Protein AF-A0A0R3RDJ4-F1 (afdb_monomer_lite)

InterPro domains:
  IPR008139 Saposin B type domain [PS50015] (1-68)
  IPR011001 Saposin-like [SSF47862] (3-66)

Sequence (143 aa):
SIYEQNRTRDSLIDVAAFICQYFTRRESLICYSLAKQFREELLYVVEKLILQPDALCSMFLNDCSNSGMDTSIWNITLPPKWPDPKYPTYPAMRENNLRVLHITDLHLDPEYAPGSEANCSSELCCHAQSESNGNFCINSAAK

Structure (mmCIF, N/CA/C/O backbone):
data_AF-A0A0R3RDJ4-F1
#
_entry.id   AF-A0A0R3RDJ4-F1
#
loop_
_atom_site.group_PDB
_atom_site.id
_atom_site.type_symbol
_atom_site.label_atom_id
_atom_site.label_alt_id
_atom_site.label_comp_id
_atom_site.label_asym_id
_atom_site.label_entity_id
_atom_site.label_seq_id
_atom_site.pdbx_PDB_ins_code
_atom_site.Cartn_x
_atom_site.Cartn_y
_atom_site.Cartn_z
_atom_site.occupancy
_atom_site.B_iso_or_equiv
_atom_site.auth_seq_id
_atom_site.auth_comp_id
_atom_site.auth_asym_id
_atom_site.auth_atom_id
_atom_site.pdbx_PDB_model_num
ATOM 1 N N . SER A 1 1 ? 25.735 -5.057 11.552 1.00 50.41 1 SER A N 1
ATOM 2 C CA . SER A 1 1 ? 25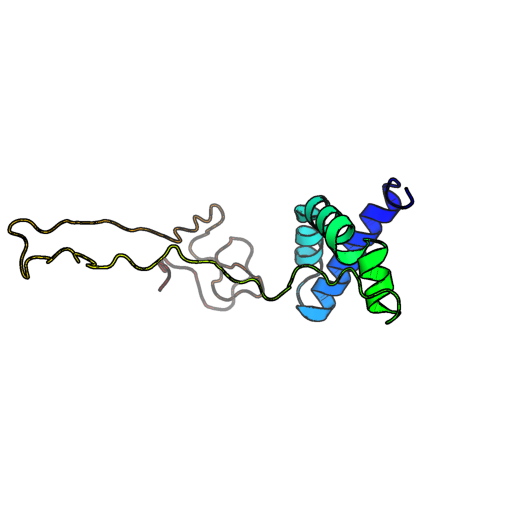.345 -3.831 10.810 1.00 50.41 1 SER A CA 1
ATOM 3 C C . SER A 1 1 ? 24.746 -2.808 11.779 1.00 50.41 1 SER A C 1
ATOM 5 O O . SER A 1 1 ? 24.157 -3.226 12.767 1.00 50.41 1 SER A O 1
ATOM 7 N N . ILE A 1 2 ? 24.866 -1.490 11.542 1.00 49.69 2 ILE A N 1
ATOM 8 C CA . ILE A 1 2 ? 24.333 -0.418 12.432 1.00 49.69 2 ILE A CA 1
ATOM 9 C C . ILE A 1 2 ? 22.794 -0.537 12.621 1.00 49.69 2 ILE A C 1
ATOM 11 O O . ILE A 1 2 ? 22.228 -0.039 13.592 1.00 49.69 2 ILE A O 1
ATOM 15 N N . TYR A 1 3 ? 22.128 -1.280 11.730 1.00 51.53 3 TYR A N 1
ATOM 16 C CA . TYR A 1 3 ? 20.676 -1.489 11.678 1.00 51.53 3 TYR A CA 1
ATOM 17 C C . TYR A 1 3 ? 20.172 -2.810 12.297 1.00 51.53 3 TYR A C 1
ATOM 19 O O . TYR A 1 3 ? 18.972 -3.084 12.274 1.00 51.53 3 TYR A O 1
ATOM 27 N N . GLU A 1 4 ? 21.056 -3.631 12.876 1.00 53.72 4 GLU A N 1
ATOM 28 C CA . GLU A 1 4 ? 20.661 -4.857 13.603 1.00 53.72 4 GLU A CA 1
ATOM 29 C C . GLU A 1 4 ? 20.219 -4.578 15.047 1.00 53.72 4 GLU A C 1
ATOM 31 O O . GLU A 1 4 ? 19.714 -5.462 15.735 1.00 53.72 4 GLU A O 1
ATOM 36 N N . GLN A 1 5 ? 20.384 -3.342 15.524 1.00 61.00 5 GLN A N 1
ATOM 37 C CA . GLN A 1 5 ? 19.928 -2.944 16.849 1.00 61.00 5 GLN A CA 1
ATOM 38 C C . GLN A 1 5 ? 18.459 -2.510 16.788 1.00 61.00 5 GLN A C 1
ATOM 40 O O . GLN A 1 5 ? 18.117 -1.551 16.095 1.00 61.00 5 GLN A O 1
ATOM 45 N N . ASN A 1 6 ? 17.596 -3.176 17.566 1.00 59.75 6 ASN A N 1
ATOM 46 C CA . ASN A 1 6 ? 16.155 -2.876 17.661 1.00 59.75 6 ASN A CA 1
ATOM 47 C C . ASN A 1 6 ? 15.861 -1.384 17.884 1.00 59.75 6 ASN A C 1
ATOM 49 O O . ASN A 1 6 ? 14.920 -0.844 17.312 1.00 59.75 6 ASN A O 1
ATOM 53 N N . ARG A 1 7 ? 16.727 -0.698 18.637 1.00 59.88 7 ARG A N 1
ATOM 54 C CA . ARG A 1 7 ? 16.586 0.723 18.967 1.00 59.88 7 ARG A CA 1
ATOM 55 C C . ARG A 1 7 ? 16.609 1.642 17.737 1.00 59.88 7 ARG A C 1
ATOM 57 O O . ARG A 1 7 ? 15.853 2.603 17.701 1.00 59.88 7 ARG A O 1
ATOM 64 N N . THR A 1 8 ? 17.423 1.337 16.722 1.00 66.56 8 THR A N 1
ATOM 65 C CA . THR A 1 8 ? 17.501 2.120 15.473 1.00 66.56 8 THR A CA 1
ATOM 66 C C . THR A 1 8 ? 16.266 1.898 14.595 1.00 66.56 8 THR A C 1
ATOM 68 O O . THR A 1 8 ? 15.798 2.822 13.936 1.00 66.56 8 THR A O 1
ATOM 71 N N . ARG A 1 9 ? 15.706 0.681 14.614 1.00 67.00 9 ARG A N 1
ATOM 72 C CA . ARG A 1 9 ? 14.495 0.321 13.859 1.00 67.00 9 ARG A CA 1
ATOM 73 C C . ARG A 1 9 ? 13.245 1.000 14.422 1.00 67.00 9 ARG A C 1
ATOM 75 O O . ARG A 1 9 ? 12.363 1.363 13.654 1.00 67.00 9 ARG A O 1
ATOM 82 N N . ASP A 1 10 ? 13.181 1.196 15.737 1.00 73.25 10 ASP A N 1
ATOM 83 C CA . ASP A 1 10 ? 12.057 1.881 16.390 1.00 73.25 10 ASP A CA 1
ATOM 84 C C . ASP A 1 10 ? 12.101 3.398 16.156 1.00 73.25 10 ASP A C 1
ATOM 86 O O . ASP A 1 10 ? 11.081 3.994 15.822 1.00 73.25 10 ASP A O 1
ATOM 90 N N . SER A 1 11 ? 13.288 4.016 16.189 1.00 76.81 11 SER A N 1
ATOM 91 C CA . SER A 1 11 ? 13.438 5.444 15.866 1.00 76.81 11 SER A CA 1
ATOM 92 C C . SER A 1 11 ? 13.040 5.793 14.427 1.00 76.81 11 SER A C 1
ATOM 94 O O . SER A 1 11 ? 12.618 6.916 14.162 1.00 76.81 11 SER A O 1
ATOM 96 N N . LEU A 1 12 ? 13.138 4.848 13.488 1.00 77.81 12 LEU A N 1
ATOM 97 C CA . LEU A 1 12 ? 12.695 5.059 12.107 1.00 77.81 12 LEU A CA 1
ATOM 98 C C . LEU A 1 12 ? 11.166 5.128 11.981 1.00 77.81 12 LEU A C 1
ATOM 100 O O . LEU A 1 12 ? 10.675 5.865 11.128 1.00 77.81 12 LEU A O 1
ATOM 104 N N . ILE A 1 13 ? 10.416 4.443 12.853 1.00 82.19 13 ILE A N 1
ATOM 105 C CA . ILE A 1 13 ? 8.950 4.567 12.927 1.00 82.19 13 ILE A CA 1
ATOM 106 C C . ILE A 1 13 ? 8.578 5.971 13.393 1.00 82.19 13 ILE A C 1
ATOM 108 O O . ILE A 1 13 ? 7.704 6.595 12.801 1.00 82.19 13 ILE A O 1
ATOM 112 N N . ASP A 1 14 ? 9.267 6.487 14.412 1.00 85.19 14 ASP A N 1
ATOM 113 C CA . ASP A 1 14 ? 9.005 7.827 14.942 1.00 85.19 14 ASP A CA 1
ATOM 114 C C . ASP A 1 14 ? 9.298 8.908 13.894 1.00 85.19 14 ASP A C 1
ATOM 116 O O . ASP A 1 14 ? 8.512 9.839 13.715 1.00 85.19 14 ASP A O 1
ATOM 120 N N . VAL A 1 15 ? 10.391 8.754 13.139 1.00 86.00 15 VAL A N 1
ATOM 121 C CA . VAL A 1 15 ? 10.721 9.640 12.013 1.00 86.00 15 VAL A CA 1
ATOM 122 C C . VAL A 1 15 ? 9.675 9.529 10.901 1.00 86.00 15 VAL A C 1
ATOM 124 O O . VAL A 1 15 ? 9.210 10.554 10.405 1.00 86.00 15 VAL A O 1
ATOM 127 N N . ALA A 1 16 ? 9.261 8.316 10.524 1.00 85.56 16 ALA A N 1
ATOM 128 C CA . ALA A 1 16 ? 8.229 8.111 9.509 1.00 85.56 16 ALA A CA 1
ATOM 129 C C . ALA A 1 16 ? 6.877 8.705 9.940 1.00 85.56 16 ALA A C 1
ATOM 131 O O . ALA A 1 16 ? 6.213 9.374 9.147 1.00 85.56 16 ALA A O 1
ATOM 132 N N . ALA A 1 17 ? 6.499 8.537 11.208 1.00 87.50 17 ALA A N 1
ATOM 133 C CA . ALA A 1 17 ? 5.295 9.121 11.781 1.00 87.50 17 ALA A CA 1
ATOM 134 C C . ALA A 1 17 ? 5.373 10.656 11.819 1.00 87.50 17 ALA A C 1
ATOM 136 O O . ALA A 1 17 ? 4.393 11.318 11.481 1.00 87.50 17 ALA A O 1
ATOM 137 N N . PHE A 1 18 ? 6.531 11.229 12.164 1.00 87.94 18 PHE A N 1
ATOM 138 C CA . PHE A 1 18 ? 6.762 12.675 12.128 1.00 87.94 18 PHE A CA 1
ATOM 139 C C . PHE A 1 18 ? 6.637 13.240 10.708 1.00 87.94 18 PHE A C 1
ATOM 141 O O . PHE A 1 18 ? 5.918 14.215 10.493 1.00 87.94 18 PHE A O 1
ATOM 148 N N . ILE A 1 19 ? 7.289 12.605 9.729 1.00 88.06 19 ILE A N 1
ATOM 149 C CA . ILE A 1 19 ? 7.193 12.974 8.310 1.00 88.06 19 ILE A CA 1
ATOM 150 C C . ILE A 1 19 ? 5.729 12.906 7.860 1.00 88.06 19 ILE A C 1
ATOM 152 O O . ILE A 1 19 ? 5.211 13.868 7.294 1.00 88.06 19 ILE A O 1
ATOM 156 N N . CYS A 1 20 ? 5.035 11.810 8.171 1.00 89.06 20 CYS A N 1
ATOM 157 C CA . CYS A 1 20 ? 3.618 11.645 7.864 1.00 89.06 20 CYS A CA 1
ATOM 158 C C . CYS A 1 20 ? 2.778 12.793 8.439 1.00 89.06 20 CYS A C 1
ATOM 160 O O . CYS A 1 20 ? 2.050 13.442 7.689 1.00 89.06 20 CYS A O 1
ATOM 162 N N . GLN A 1 21 ? 2.918 13.114 9.727 1.00 88.81 21 GLN A N 1
ATOM 163 C CA . GLN A 1 21 ? 2.168 14.204 10.362 1.00 88.81 21 GLN A CA 1
ATOM 164 C C . GLN A 1 21 ? 2.473 15.560 9.720 1.00 88.81 21 GLN A C 1
ATOM 166 O O . GLN A 1 21 ? 1.557 16.337 9.451 1.00 88.81 21 GLN A O 1
ATOM 171 N N . TYR A 1 22 ? 3.746 15.830 9.426 1.00 90.00 22 TYR A N 1
ATOM 172 C CA . TYR A 1 22 ? 4.176 17.091 8.831 1.00 90.00 22 TYR A CA 1
ATOM 173 C C . TYR A 1 22 ? 3.556 17.322 7.445 1.00 90.00 22 TYR A C 1
ATOM 175 O O . TYR A 1 22 ? 3.028 18.401 7.172 1.00 90.00 22 TYR A O 1
ATOM 183 N N . PHE A 1 23 ? 3.585 16.308 6.576 1.00 88.56 23 PHE A N 1
ATOM 184 C CA . PHE A 1 23 ? 3.104 16.444 5.200 1.00 88.56 23 PHE A CA 1
ATOM 185 C C . PHE A 1 23 ? 1.589 16.267 5.062 1.00 88.56 23 PHE A C 1
ATOM 187 O O . PHE A 1 23 ? 0.974 16.934 4.230 1.00 88.56 23 PHE A O 1
ATOM 194 N N . THR A 1 24 ? 0.973 15.403 5.871 1.00 83.94 24 THR A N 1
ATOM 195 C CA . THR A 1 24 ? -0.459 15.071 5.746 1.00 83.94 24 THR A CA 1
ATOM 196 C C . THR A 1 24 ? -1.358 15.875 6.685 1.00 83.94 24 THR A C 1
ATOM 198 O O . THR A 1 24 ? -2.565 15.929 6.457 1.00 83.94 24 THR A O 1
ATOM 201 N N . ARG A 1 25 ? -0.793 16.523 7.717 1.00 83.69 25 ARG A N 1
ATOM 202 C CA . ARG A 1 25 ? -1.530 17.223 8.788 1.00 83.69 25 ARG A CA 1
ATOM 203 C C . ARG A 1 25 ? -2.609 16.354 9.458 1.00 83.69 25 ARG A C 1
ATOM 205 O O . ARG A 1 25 ? -3.655 16.866 9.848 1.00 83.69 25 ARG A O 1
ATOM 212 N N . ARG A 1 26 ? -2.369 15.043 9.560 1.00 77.31 26 ARG A N 1
ATOM 213 C CA . ARG A 1 26 ? -3.272 14.064 10.189 1.00 77.31 26 ARG A CA 1
ATOM 214 C C . ARG A 1 26 ? -2.938 13.825 11.657 1.00 77.31 26 ARG A C 1
ATOM 216 O O . ARG A 1 26 ? -1.886 14.242 12.145 1.00 77.31 26 ARG A O 1
ATOM 223 N N . GLU A 1 27 ? -3.845 13.142 12.353 1.00 79.56 27 GLU A N 1
ATOM 224 C CA . GLU A 1 27 ? -3.643 12.768 13.749 1.00 79.56 27 GLU A CA 1
ATOM 225 C C . GLU A 1 27 ? -2.434 11.844 13.915 1.00 79.56 27 GLU A C 1
ATOM 227 O O . GLU A 1 27 ? -2.129 10.989 13.075 1.00 79.56 27 GLU A O 1
ATOM 232 N N . SER A 1 28 ? -1.754 11.994 15.050 1.00 75.38 28 SER A N 1
ATOM 233 C CA . SER A 1 28 ? -0.538 11.244 15.346 1.00 75.38 28 SER A CA 1
ATOM 234 C C . SER A 1 28 ? -0.770 9.735 15.414 1.00 75.38 28 SER A C 1
ATOM 236 O O . SER A 1 28 ? 0.112 8.971 15.018 1.00 75.38 28 SER A O 1
ATOM 238 N N . LEU A 1 29 ? -1.959 9.303 15.850 1.00 82.12 29 LEU A N 1
ATOM 239 C CA . LEU A 1 29 ? -2.312 7.891 15.987 1.00 82.12 29 LEU A CA 1
ATOM 240 C C . LEU A 1 29 ? -2.351 7.162 14.639 1.00 82.12 29 LEU A C 1
ATOM 242 O O . LEU A 1 29 ? -1.831 6.051 14.542 1.00 82.12 29 LEU A O 1
ATOM 246 N N . ILE A 1 30 ? -2.912 7.779 13.599 1.00 85.06 30 ILE A N 1
ATOM 247 C CA . ILE A 1 30 ? -3.005 7.188 12.255 1.00 85.06 30 ILE A CA 1
ATOM 248 C C . ILE A 1 30 ? -1.611 7.034 11.650 1.00 85.06 30 ILE A C 1
ATOM 250 O O . ILE A 1 30 ? -1.221 5.936 11.253 1.00 85.06 30 ILE A O 1
ATOM 254 N N . CYS A 1 31 ? -0.816 8.107 11.658 1.00 87.56 31 CYS A N 1
ATOM 255 C CA . CYS A 1 31 ? 0.550 8.078 11.139 1.00 87.56 31 CYS A CA 1
ATOM 256 C C . CYS A 1 31 ? 1.435 7.065 11.879 1.00 87.56 31 CYS A C 1
ATOM 258 O O . CYS A 1 31 ? 2.209 6.348 11.247 1.00 87.56 31 CYS A O 1
ATOM 260 N N . TYR A 1 32 ? 1.309 6.973 13.206 1.00 88.31 32 TYR A N 1
ATOM 261 C CA . TYR A 1 32 ? 2.043 5.985 13.995 1.00 88.31 32 TYR A CA 1
ATOM 262 C C . TYR A 1 32 ? 1.583 4.555 13.694 1.00 88.31 32 TYR A C 1
ATOM 264 O O . TYR A 1 32 ? 2.414 3.662 13.538 1.00 88.31 32 TYR A O 1
ATOM 272 N N . SER A 1 33 ? 0.272 4.333 13.567 1.00 87.69 33 SER A N 1
ATOM 273 C CA . SER A 1 33 ? -0.288 3.012 13.267 1.00 87.69 33 SER A CA 1
ATOM 274 C C . SER A 1 33 ? 0.156 2.518 11.893 1.00 87.69 33 SER A C 1
ATOM 276 O O . SER A 1 33 ? 0.607 1.382 11.781 1.00 87.69 33 SER A O 1
ATOM 278 N N . LEU A 1 34 ? 0.140 3.390 10.880 1.00 87.62 34 LEU A N 1
ATOM 279 C CA . L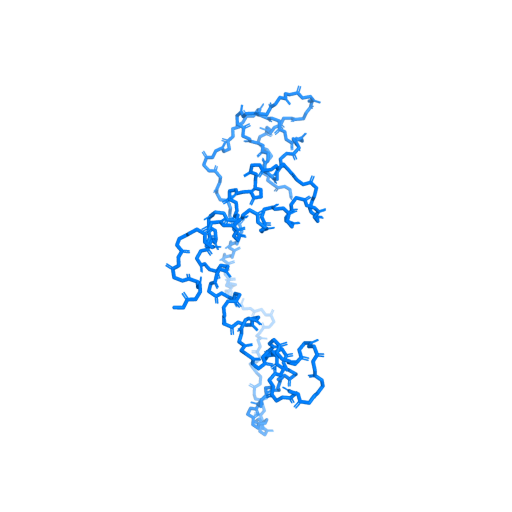EU A 1 34 ? 0.650 3.092 9.540 1.00 87.62 34 LEU A CA 1
ATOM 280 C C . LEU A 1 34 ? 2.153 2.797 9.554 1.00 87.62 34 LEU A C 1
ATOM 282 O O . LEU A 1 34 ? 2.582 1.763 9.043 1.00 87.62 34 LEU A O 1
ATOM 286 N N . ALA A 1 35 ? 2.956 3.667 10.173 1.00 87.44 35 ALA A N 1
ATOM 287 C CA . ALA A 1 35 ? 4.405 3.481 10.252 1.00 87.44 35 ALA A CA 1
ATOM 288 C C . ALA A 1 35 ? 4.781 2.191 10.999 1.00 87.44 35 ALA A C 1
ATOM 290 O O . ALA A 1 35 ? 5.740 1.515 10.633 1.00 87.44 35 ALA A O 1
ATOM 291 N N . LYS A 1 36 ? 4.009 1.823 12.028 1.00 89.06 36 LYS A N 1
ATOM 292 C CA . LYS A 1 36 ? 4.183 0.571 12.766 1.00 89.06 36 LYS A CA 1
ATOM 293 C C . LYS A 1 36 ? 3.751 -0.646 11.949 1.00 89.06 36 LYS A C 1
ATOM 295 O O . LYS A 1 36 ? 4.440 -1.661 11.989 1.00 89.06 36 LYS A O 1
ATOM 300 N N . GLN A 1 37 ? 2.631 -0.558 11.233 1.00 90.75 37 GLN A N 1
ATOM 301 C CA . GLN A 1 37 ? 2.092 -1.659 10.436 1.00 90.75 37 GLN A CA 1
ATOM 302 C C . GLN A 1 37 ? 3.008 -2.025 9.265 1.00 90.75 37 GLN A C 1
ATOM 304 O O . GLN A 1 37 ? 3.241 -3.206 9.044 1.00 90.75 37 GLN A O 1
ATOM 309 N N . PHE A 1 38 ? 3.558 -1.028 8.568 1.00 89.31 38 PHE A N 1
ATOM 310 C CA . PHE A 1 38 ? 4.446 -1.215 7.412 1.00 89.31 38 PHE A CA 1
ATOM 311 C C . PHE A 1 38 ? 5.935 -1.138 7.766 1.00 89.31 38 PHE A C 1
ATOM 313 O O . PHE A 1 38 ? 6.774 -0.861 6.907 1.00 89.31 38 PHE A O 1
ATOM 320 N N . ARG A 1 39 ? 6.280 -1.305 9.047 1.00 86.38 39 ARG A N 1
ATOM 321 C CA . ARG A 1 39 ? 7.642 -1.090 9.548 1.00 86.38 39 ARG A CA 1
ATOM 322 C C . ARG A 1 39 ? 8.665 -1.899 8.759 1.00 86.38 39 ARG A C 1
ATOM 324 O O . ARG A 1 39 ? 9.668 -1.345 8.323 1.00 86.38 39 ARG A O 1
ATOM 331 N N . GLU A 1 40 ? 8.447 -3.200 8.608 1.00 85.75 40 GLU A N 1
ATOM 332 C CA . GLU A 1 40 ? 9.456 -4.083 8.017 1.00 85.75 40 GLU A CA 1
ATOM 333 C C . GLU A 1 40 ? 9.629 -3.824 6.518 1.00 85.75 40 GLU A C 1
ATOM 335 O O . GLU A 1 40 ? 10.755 -3.805 6.023 1.00 85.75 40 GLU A O 1
ATOM 340 N N . GLU A 1 41 ? 8.540 -3.535 5.812 1.00 88.50 41 GLU A N 1
ATOM 341 C CA . GLU A 1 41 ? 8.539 -3.164 4.401 1.00 88.50 41 GLU A CA 1
ATOM 342 C C . GLU A 1 41 ? 9.249 -1.826 4.184 1.00 88.50 41 GLU A C 1
ATOM 344 O O . GLU A 1 41 ? 10.096 -1.710 3.297 1.00 88.50 41 GLU A O 1
ATOM 349 N N . LEU A 1 42 ? 8.958 -0.827 5.022 1.00 84.06 42 LEU A N 1
ATOM 350 C CA . LEU A 1 42 ? 9.601 0.482 4.958 1.00 84.06 42 LEU A CA 1
ATOM 351 C C . LEU A 1 42 ? 11.106 0.364 5.211 1.00 84.06 42 LEU A C 1
ATOM 353 O O . LEU A 1 42 ? 11.901 0.914 4.450 1.00 84.06 42 LEU A O 1
ATOM 357 N N . LEU A 1 43 ? 11.507 -0.393 6.235 1.00 83.75 43 LEU A N 1
ATOM 358 C CA . LEU A 1 43 ? 12.918 -0.647 6.525 1.00 83.75 43 LEU A CA 1
ATOM 359 C C . LEU A 1 43 ? 13.611 -1.359 5.363 1.00 83.75 43 LEU A C 1
ATOM 361 O O . LEU A 1 43 ? 14.705 -0.957 4.968 1.00 83.75 43 LEU A O 1
ATOM 365 N N . TYR A 1 44 ? 12.966 -2.375 4.791 1.00 86.38 44 TYR A N 1
ATOM 366 C CA . TYR A 1 44 ? 13.503 -3.117 3.658 1.00 86.38 44 TYR A CA 1
ATOM 367 C C . TYR A 1 44 ? 13.721 -2.216 2.436 1.00 86.38 44 TYR A C 1
ATOM 369 O O . TYR A 1 44 ? 14.808 -2.201 1.862 1.00 86.38 44 TYR A O 1
ATOM 377 N N . VAL A 1 45 ? 12.715 -1.427 2.053 1.00 86.12 45 VAL A N 1
ATOM 378 C CA . VAL A 1 45 ? 12.794 -0.538 0.885 1.00 86.12 45 VAL A CA 1
ATOM 379 C C . VAL A 1 45 ? 13.855 0.543 1.087 1.00 86.12 45 VAL A C 1
ATOM 381 O O . VAL A 1 45 ? 14.664 0.783 0.191 1.00 86.12 45 VAL A O 1
ATOM 384 N N . VAL A 1 46 ? 13.906 1.162 2.270 1.00 82.69 46 VAL A N 1
ATOM 385 C CA . VAL A 1 46 ? 14.918 2.177 2.594 1.00 82.69 46 VAL A CA 1
ATOM 386 C C . VAL A 1 46 ? 16.326 1.579 2.530 1.00 82.69 46 VAL A C 1
ATOM 388 O O . VAL A 1 46 ? 17.216 2.183 1.931 1.00 82.69 46 VAL A O 1
ATOM 391 N N . GLU A 1 47 ? 16.532 0.375 3.070 1.00 83.62 47 GLU A N 1
ATOM 392 C CA . GLU A 1 47 ? 17.820 -0.325 3.009 1.00 83.62 47 GLU A CA 1
ATOM 393 C C . GLU A 1 47 ? 18.242 -0.653 1.567 1.00 83.62 47 GLU A C 1
ATOM 395 O O . GLU A 1 47 ? 19.413 -0.507 1.206 1.00 83.62 47 GLU A O 1
ATOM 400 N N . LYS A 1 48 ? 17.300 -1.117 0.739 1.00 83.06 48 LYS A N 1
ATOM 401 C CA . LYS A 1 48 ? 17.599 -1.609 -0.612 1.00 83.06 48 LYS A CA 1
ATOM 402 C C . LYS A 1 48 ? 17.638 -0.535 -1.688 1.00 83.06 48 LYS A C 1
ATOM 404 O O . LYS A 1 48 ? 18.297 -0.767 -2.693 1.00 83.06 48 LYS A O 1
ATOM 409 N N . LEU A 1 49 ? 16.975 0.605 -1.500 1.00 79.00 49 LEU A N 1
ATOM 410 C CA . LEU A 1 49 ? 16.898 1.650 -2.528 1.00 79.00 49 LEU A CA 1
ATOM 411 C C . LEU A 1 49 ? 17.619 2.943 -2.154 1.00 79.00 49 LEU A C 1
ATOM 413 O O . LEU A 1 49 ? 18.206 3.574 -3.026 1.00 79.00 49 LEU A O 1
ATOM 417 N N . ILE A 1 50 ? 17.569 3.356 -0.885 1.00 79.62 50 ILE A N 1
ATOM 418 C CA . ILE A 1 50 ? 18.098 4.663 -0.465 1.00 79.62 50 ILE A CA 1
ATOM 419 C C . ILE A 1 50 ? 19.477 4.507 0.157 1.00 79.62 50 ILE A C 1
ATOM 421 O O . ILE A 1 50 ? 20.372 5.275 -0.163 1.00 79.62 50 ILE A O 1
ATOM 425 N N . LEU A 1 51 ? 19.647 3.524 1.045 1.00 81.44 51 LEU A N 1
ATOM 426 C CA . LEU A 1 51 ? 20.858 3.358 1.852 1.00 81.44 51 LEU A CA 1
ATOM 427 C C . LEU A 1 51 ? 21.939 2.492 1.194 1.00 81.44 51 LEU A C 1
ATOM 429 O O . LEU A 1 51 ? 22.959 2.211 1.829 1.00 81.44 51 LEU A O 1
ATOM 433 N N . GLN A 1 52 ? 21.740 2.063 -0.054 1.00 81.75 52 GLN A N 1
ATOM 434 C CA . GLN A 1 52 ? 22.815 1.430 -0.809 1.00 81.75 52 GLN A CA 1
ATOM 435 C C . GLN A 1 52 ? 23.979 2.436 -0.950 1.00 81.75 52 GLN A C 1
ATOM 437 O O . GLN A 1 52 ? 23.731 3.616 -1.218 1.00 81.75 52 GLN A O 1
ATOM 442 N N . PRO A 1 53 ? 25.242 2.027 -0.711 1.00 83.44 53 PRO A N 1
ATOM 443 C CA . PRO A 1 53 ? 26.373 2.960 -0.664 1.00 83.44 53 PRO A CA 1
ATOM 444 C C . PRO A 1 53 ? 26.543 3.806 -1.930 1.00 83.44 53 PRO A C 1
ATOM 446 O O . PRO A 1 53 ? 26.936 4.967 -1.863 1.00 83.44 53 PRO A O 1
ATOM 449 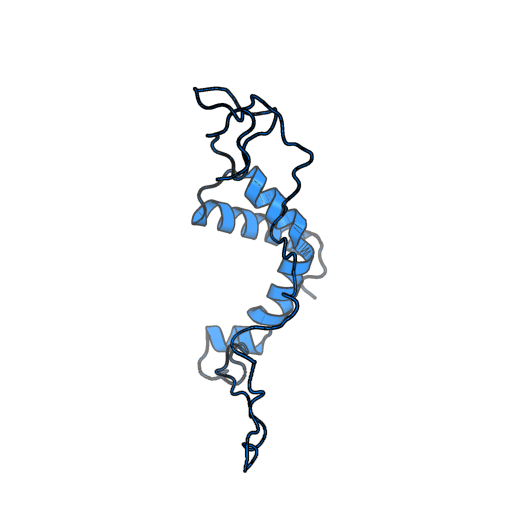N N . ASP A 1 54 ? 26.240 3.214 -3.074 1.00 79.38 54 ASP A N 1
ATOM 450 C CA . ASP A 1 54 ? 26.301 3.802 -4.402 1.00 79.38 54 ASP A CA 1
ATOM 451 C C . ASP A 1 54 ? 25.167 4.835 -4.601 1.00 79.38 54 ASP A C 1
ATOM 453 O O . ASP A 1 54 ? 25.438 5.985 -4.959 1.00 79.38 54 ASP A O 1
ATOM 457 N N . ALA A 1 55 ? 23.925 4.493 -4.237 1.00 78.94 55 ALA A N 1
ATOM 458 C CA . ALA A 1 55 ? 22.774 5.397 -4.248 1.00 78.94 55 ALA A CA 1
ATOM 459 C C . ALA A 1 55 ? 22.983 6.605 -3.317 1.00 78.94 55 ALA A C 1
ATOM 461 O O . ALA A 1 55 ? 22.825 7.750 -3.749 1.00 78.94 55 ALA A O 1
ATOM 462 N N . LEU A 1 56 ? 23.429 6.377 -2.074 1.00 81.31 56 LEU A N 1
ATOM 463 C CA . LEU A 1 56 ? 23.777 7.455 -1.142 1.00 81.31 56 LEU A CA 1
ATOM 464 C C . LEU A 1 56 ? 24.899 8.333 -1.688 1.00 81.31 56 LEU A C 1
ATOM 466 O O . LEU A 1 56 ? 24.793 9.556 -1.630 1.00 81.31 56 LEU A O 1
ATOM 470 N N . CYS A 1 57 ? 25.971 7.737 -2.218 1.00 83.00 57 CYS A N 1
ATOM 471 C CA . CYS A 1 57 ? 27.085 8.525 -2.730 1.00 83.00 57 CYS A CA 1
ATOM 472 C C . CYS A 1 57 ? 26.651 9.394 -3.917 1.00 83.00 57 CYS A C 1
ATOM 474 O O . CYS A 1 57 ? 26.988 10.575 -3.957 1.00 83.00 57 CYS A O 1
ATOM 476 N N . SER A 1 58 ? 25.830 8.852 -4.823 1.00 81.38 58 SER A N 1
ATOM 477 C CA . SER A 1 58 ? 25.295 9.586 -5.976 1.00 81.38 58 SER A CA 1
ATOM 478 C C . SER A 1 58 ? 24.410 10.785 -5.599 1.00 81.38 58 SER A C 1
ATOM 480 O O . SER A 1 58 ? 24.330 11.746 -6.359 1.00 81.38 58 SER A O 1
ATOM 482 N N . MET A 1 59 ? 23.777 10.768 -4.417 1.00 79.81 59 MET A N 1
ATOM 483 C CA . MET A 1 59 ? 22.936 11.871 -3.935 1.00 79.81 59 MET A CA 1
ATOM 484 C C . MET A 1 59 ? 23.754 13.105 -3.520 1.00 79.81 59 MET A C 1
ATOM 486 O O . MET A 1 59 ? 23.254 14.227 -3.606 1.00 79.81 59 MET A O 1
ATOM 490 N N . PHE A 1 60 ? 24.999 12.915 -3.070 1.00 83.25 60 PHE A N 1
ATOM 491 C CA . PHE A 1 60 ? 25.843 13.991 -2.533 1.00 83.25 60 PHE A CA 1
ATOM 492 C C . PHE A 1 60 ? 27.078 14.301 -3.388 1.00 83.25 60 PHE A C 1
ATOM 494 O O . PHE A 1 60 ? 27.602 15.412 -3.307 1.00 83.25 60 PHE A O 1
ATOM 501 N N . LEU A 1 61 ? 27.559 13.342 -4.185 1.00 84.44 61 LEU A N 1
ATOM 502 C CA . LEU A 1 61 ? 28.782 13.446 -4.978 1.00 84.44 61 LEU A CA 1
ATOM 503 C C . LEU A 1 61 ? 28.527 13.020 -6.429 1.00 84.44 61 LEU A C 1
ATOM 505 O O . LEU A 1 61 ? 28.079 11.908 -6.703 1.00 84.44 61 LEU A O 1
ATOM 509 N N . ASN A 1 62 ? 28.906 13.883 -7.373 1.00 73.12 62 ASN A N 1
ATOM 510 C CA . ASN A 1 62 ? 28.757 13.613 -8.808 1.00 73.12 62 ASN A CA 1
ATOM 511 C C . ASN A 1 62 ? 29.714 12.515 -9.315 1.00 73.12 62 ASN A C 1
ATOM 513 O O . ASN A 1 62 ? 29.414 11.847 -10.301 1.00 73.12 62 ASN A O 1
ATOM 517 N N . ASP A 1 63 ? 30.830 12.286 -8.616 1.00 77.56 63 ASP A N 1
ATOM 518 C CA . ASP A 1 63 ? 31.860 11.304 -8.992 1.00 77.56 63 ASP A CA 1
ATOM 519 C C . ASP A 1 63 ? 31.454 9.847 -8.685 1.00 77.56 63 ASP A C 1
ATOM 521 O O . ASP A 1 63 ? 32.156 8.906 -9.049 1.00 77.56 63 ASP A O 1
ATOM 525 N N . CYS A 1 64 ? 30.300 9.652 -8.036 1.00 73.56 64 CYS A N 1
ATOM 526 C CA . CYS A 1 64 ? 29.731 8.353 -7.668 1.00 73.56 64 CYS A CA 1
ATOM 527 C C . CYS A 1 64 ? 28.566 7.903 -8.572 1.00 73.56 64 CYS A C 1
ATOM 529 O O . CYS A 1 64 ? 27.841 6.968 -8.235 1.00 73.56 64 CYS A O 1
ATOM 531 N N . SER A 1 65 ? 28.362 8.559 -9.718 1.00 63.81 65 SER A N 1
ATOM 532 C CA . SER A 1 65 ? 27.200 8.396 -10.606 1.00 63.81 65 SER A CA 1
ATOM 533 C C . SER A 1 65 ? 27.200 7.095 -11.439 1.00 63.81 65 SER A C 1
ATOM 535 O O . SER A 1 65 ? 27.070 7.125 -12.657 1.00 63.81 65 SER A O 1
ATOM 537 N N . ASN A 1 66 ? 27.338 5.926 -10.806 1.00 61.06 66 ASN A N 1
ATOM 538 C CA . ASN A 1 66 ? 27.148 4.629 -11.481 1.00 61.06 66 ASN A CA 1
ATOM 539 C C . ASN A 1 66 ? 25.881 3.882 -11.037 1.00 61.06 66 ASN A C 1
ATOM 541 O O . ASN A 1 66 ? 25.591 2.810 -11.559 1.00 61.06 66 ASN A O 1
ATOM 545 N N . SER A 1 67 ? 25.106 4.449 -10.115 1.00 59.06 67 SER A N 1
ATOM 546 C CA . SER A 1 67 ? 23.898 3.827 -9.572 1.00 59.06 67 SER A CA 1
ATOM 547 C C . SER A 1 67 ? 22.813 4.874 -9.338 1.00 59.06 67 SER A C 1
ATOM 549 O O . SER A 1 67 ? 22.433 5.202 -8.210 1.00 59.06 67 SER A O 1
ATOM 551 N N . GLY A 1 68 ? 22.303 5.440 -10.429 1.00 54.91 68 GLY A N 1
ATOM 552 C CA . GLY A 1 68 ? 20.965 6.007 -10.350 1.00 54.91 68 GLY A CA 1
ATOM 553 C C . GLY A 1 68 ? 20.039 4.907 -9.838 1.00 54.91 68 GLY A C 1
ATOM 554 O O . GLY A 1 68 ? 20.103 3.786 -10.343 1.00 54.91 68 GLY A O 1
ATOM 555 N N . MET A 1 69 ? 19.215 5.206 -8.827 1.00 54.53 69 MET A N 1
ATOM 556 C CA . MET A 1 69 ? 18.016 4.410 -8.558 1.00 54.53 69 MET A CA 1
ATOM 557 C C . MET A 1 69 ? 17.418 4.001 -9.904 1.00 54.53 69 MET A C 1
ATOM 559 O O . MET A 1 69 ? 17.321 4.845 -10.797 1.00 54.53 69 MET A O 1
ATOM 563 N N . ASP A 1 70 ? 17.059 2.728 -10.060 1.00 58.28 70 ASP A N 1
ATOM 564 C CA . ASP A 1 70 ? 16.476 2.184 -11.288 1.00 58.28 70 ASP A CA 1
ATOM 565 C C . ASP A 1 70 ? 15.036 2.693 -11.505 1.00 58.28 70 ASP A C 1
ATOM 567 O O . ASP A 1 70 ? 14.068 1.956 -11.625 1.00 58.28 70 ASP A O 1
ATOM 571 N N . THR A 1 71 ? 14.878 4.012 -11.500 1.00 59.56 71 THR A N 1
ATOM 572 C CA . THR A 1 71 ? 13.784 4.759 -12.112 1.00 59.56 71 THR A CA 1
ATOM 573 C C . THR A 1 71 ? 14.150 5.125 -13.551 1.00 59.56 71 THR A C 1
ATOM 575 O O . THR A 1 71 ? 13.558 6.029 -14.145 1.00 59.56 71 THR A O 1
ATOM 578 N N . SER A 1 72 ? 15.165 4.446 -14.100 1.00 67.81 72 SER A N 1
ATOM 579 C CA . SER A 1 72 ? 15.685 4.679 -15.432 1.00 67.81 72 SER A CA 1
ATOM 580 C C . SER A 1 72 ? 14.569 4.524 -16.467 1.00 67.81 72 SER A C 1
ATOM 582 O O . SER A 1 72 ? 13.633 3.736 -16.313 1.00 67.81 72 SER A O 1
ATOM 584 N N . ILE A 1 73 ? 14.633 5.336 -17.524 1.00 77.00 73 ILE A N 1
ATOM 585 C CA . ILE A 1 73 ? 13.709 5.224 -18.651 1.00 77.00 73 ILE A CA 1
ATOM 586 C C . ILE A 1 73 ? 13.938 3.845 -19.273 1.00 77.00 73 ILE A C 1
ATOM 588 O O . ILE A 1 73 ? 14.959 3.611 -19.918 1.00 77.00 73 ILE A O 1
ATOM 592 N N . TRP A 1 74 ? 12.992 2.936 -19.067 1.00 83.19 74 TRP A N 1
ATOM 593 C CA . TRP A 1 74 ? 13.052 1.583 -19.597 1.00 83.19 74 TRP A CA 1
ATOM 594 C C . TRP A 1 74 ? 12.210 1.481 -20.869 1.00 83.19 74 TRP A C 1
ATOM 596 O O . TRP A 1 74 ? 11.123 2.049 -20.976 1.00 83.19 74 TRP A O 1
ATOM 606 N N . ASN A 1 75 ? 12.726 0.743 -21.850 1.00 88.81 75 ASN A N 1
ATOM 607 C CA . ASN A 1 75 ? 12.047 0.504 -23.117 1.00 88.81 75 ASN A CA 1
ATOM 608 C C . ASN A 1 75 ? 11.590 -0.950 -23.202 1.00 88.81 75 ASN A C 1
ATOM 610 O O . ASN A 1 75 ? 12.362 -1.877 -22.957 1.00 88.81 75 ASN A O 1
ATOM 614 N N . ILE A 1 76 ? 10.345 -1.152 -23.630 1.00 89.81 76 ILE A N 1
ATOM 615 C CA . ILE A 1 76 ? 9.828 -2.480 -23.955 1.00 89.81 76 ILE A CA 1
ATOM 616 C C . ILE A 1 76 ? 10.168 -2.782 -25.407 1.00 89.81 76 ILE A C 1
ATOM 618 O O . ILE A 1 76 ? 9.685 -2.111 -26.320 1.00 89.81 76 ILE A O 1
ATOM 622 N N . THR A 1 77 ? 10.957 -3.830 -25.630 1.00 92.56 77 THR A N 1
ATOM 623 C CA . THR A 1 77 ? 11.152 -4.354 -26.983 1.00 92.56 77 THR A CA 1
ATOM 624 C C . THR A 1 77 ? 9.929 -5.172 -27.364 1.00 92.56 77 THR A C 1
ATOM 626 O O . THR A 1 77 ? 9.709 -6.265 -26.845 1.00 92.56 77 THR A O 1
ATOM 629 N N . LEU A 1 78 ? 9.113 -4.628 -28.261 1.00 91.50 78 LEU A N 1
ATOM 630 C CA . LEU A 1 78 ? 8.000 -5.371 -28.833 1.00 91.50 78 LEU A CA 1
ATOM 631 C C . LEU A 1 78 ? 8.531 -6.395 -29.847 1.00 91.50 78 LEU A C 1
ATOM 633 O O . LEU A 1 78 ? 9.498 -6.104 -30.560 1.00 91.50 78 LEU A O 1
ATOM 637 N N . PRO A 1 79 ? 7.909 -7.583 -29.947 1.00 90.31 79 PRO A N 1
ATOM 638 C CA . PRO A 1 79 ? 8.221 -8.512 -31.022 1.00 90.31 79 PRO A CA 1
ATOM 639 C C . PRO A 1 79 ? 7.979 -7.844 -32.387 1.00 90.31 79 PRO A C 1
ATOM 641 O O . PRO A 1 79 ? 7.162 -6.919 -32.489 1.00 90.31 79 PRO A O 1
ATOM 644 N N . PRO A 1 80 ? 8.665 -8.297 -33.452 1.00 90.19 80 PRO A N 1
ATOM 645 C CA . PRO A 1 80 ? 8.470 -7.745 -34.784 1.00 90.19 80 PRO A CA 1
ATOM 646 C C . PRO A 1 80 ? 6.994 -7.820 -35.179 1.00 90.19 80 PRO A C 1
ATOM 648 O O . PRO A 1 80 ? 6.311 -8.817 -34.931 1.00 90.19 80 PRO A O 1
ATOM 651 N N . LYS A 1 81 ? 6.500 -6.745 -35.800 1.00 85.19 81 LYS A N 1
ATOM 652 C CA . LYS A 1 81 ? 5.121 -6.668 -36.283 1.00 85.19 81 LYS A CA 1
ATOM 653 C C . LYS A 1 81 ? 4.859 -7.835 -37.236 1.00 85.19 81 LYS A C 1
ATOM 655 O O . LYS A 1 81 ? 5.604 -8.026 -38.196 1.00 85.19 81 LYS A O 1
ATOM 660 N N . TRP A 1 82 ? 3.788 -8.588 -36.988 1.00 83.81 82 TRP A N 1
ATOM 661 C CA . TRP A 1 82 ? 3.363 -9.639 -37.911 1.00 83.81 82 TRP A CA 1
ATOM 662 C C . TRP A 1 82 ? 3.077 -9.015 -39.290 1.00 83.81 82 TRP A C 1
ATOM 664 O O . TRP A 1 82 ? 2.347 -8.021 -39.331 1.00 83.81 82 TRP A O 1
ATOM 674 N N . PRO A 1 83 ? 3.631 -9.554 -40.395 1.00 84.31 83 PRO A N 1
ATOM 675 C CA . PRO A 1 83 ? 3.472 -8.981 -41.735 1.00 84.31 83 PRO A CA 1
ATOM 676 C C . PRO A 1 83 ? 2.011 -8.804 -42.168 1.00 84.31 83 PRO A C 1
ATOM 678 O O . PRO A 1 83 ? 1.698 -7.792 -42.782 1.00 84.31 83 PRO A O 1
ATOM 681 N N . ASP A 1 84 ? 1.120 -9.709 -41.754 1.00 83.06 84 ASP A N 1
ATOM 682 C CA . ASP A 1 84 ? -0.316 -9.645 -42.040 1.00 83.06 84 ASP A CA 1
ATOM 683 C C . ASP A 1 84 ? -1.133 -9.835 -40.752 1.00 83.06 84 ASP A C 1
ATOM 685 O O . ASP A 1 84 ? -1.527 -10.961 -40.420 1.00 83.06 84 ASP A O 1
ATOM 689 N N . PRO A 1 85 ? -1.388 -8.766 -39.976 1.00 77.94 85 PRO A N 1
ATOM 690 C CA . PRO A 1 85 ? -2.209 -8.875 -38.782 1.00 77.94 85 PRO A CA 1
ATOM 691 C C . PRO A 1 85 ? -3.655 -9.189 -39.186 1.00 77.94 85 PRO A C 1
ATOM 693 O O . PRO A 1 85 ? -4.390 -8.336 -39.682 1.00 77.94 85 PRO A O 1
ATOM 696 N N . LYS A 1 86 ? -4.080 -10.435 -38.964 1.00 82.56 86 LYS A N 1
ATOM 697 C CA . LYS A 1 86 ? -5.489 -10.822 -39.068 1.00 82.56 86 LYS A CA 1
ATOM 698 C C . LYS A 1 86 ? -6.205 -10.369 -37.805 1.00 82.56 86 LYS A C 1
ATOM 700 O O . LYS A 1 86 ? -6.111 -11.019 -36.766 1.00 82.56 86 LYS A O 1
ATO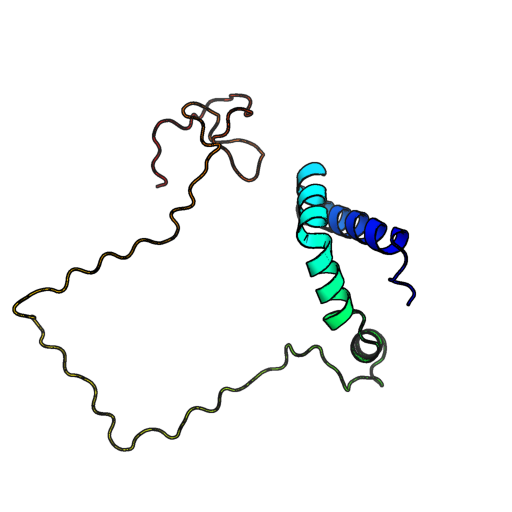M 705 N N . TYR A 1 87 ? -6.917 -9.255 -37.889 1.00 80.25 87 TYR A N 1
ATOM 706 C CA . TYR A 1 87 ? -7.801 -8.839 -36.809 1.00 80.25 87 TYR A CA 1
ATOM 707 C C . TYR A 1 87 ? -9.072 -9.691 -36.836 1.00 80.25 87 TYR A C 1
ATOM 709 O O . TYR A 1 87 ? -9.633 -9.907 -37.914 1.00 80.25 87 TYR A O 1
ATOM 717 N N . PRO A 1 88 ? -9.552 -10.182 -35.684 1.00 80.19 88 PRO A N 1
ATOM 718 C CA . PRO A 1 88 ? -10.855 -10.821 -35.630 1.00 80.19 88 PRO A CA 1
ATOM 719 C C . PRO A 1 88 ? -11.928 -9.817 -36.067 1.00 80.19 88 PRO A C 1
ATOM 721 O O . PRO A 1 88 ? -12.073 -8.745 -35.481 1.00 80.19 88 PRO A O 1
ATOM 724 N N . THR A 1 89 ? -12.689 -10.163 -37.103 1.00 76.69 89 THR A N 1
ATOM 725 C CA . THR A 1 89 ? -13.910 -9.442 -37.464 1.00 76.69 89 THR A CA 1
ATOM 726 C C . THR A 1 89 ? -15.019 -9.892 -36.531 1.00 76.69 89 THR A C 1
ATOM 728 O O . THR A 1 89 ? -15.445 -11.048 -36.572 1.00 76.69 89 THR A O 1
ATOM 731 N N . TYR A 1 90 ? -15.483 -8.990 -35.674 1.00 72.44 90 TYR A N 1
ATOM 732 C CA . TYR A 1 90 ? -16.625 -9.263 -34.814 1.00 72.44 90 TYR A CA 1
ATOM 733 C C . TYR A 1 90 ? -17.917 -8.989 -35.591 1.00 72.44 90 TYR A C 1
ATOM 735 O O . TYR A 1 90 ? -18.038 -7.917 -36.188 1.00 72.44 90 TYR A O 1
ATOM 743 N N . PRO A 1 91 ? -18.884 -9.922 -35.614 1.00 74.12 91 PRO A N 1
ATOM 744 C CA . PRO A 1 91 ? -20.177 -9.649 -36.225 1.00 74.12 91 PRO A CA 1
ATOM 745 C C . PRO A 1 91 ? -20.860 -8.493 -35.482 1.00 74.12 91 PRO A C 1
ATOM 747 O O . PRO A 1 91 ? -20.818 -8.439 -34.252 1.00 74.12 91 PRO A O 1
ATOM 750 N N . ALA A 1 92 ? -21.496 -7.582 -36.230 1.00 69.19 92 ALA A N 1
ATOM 751 C CA . ALA A 1 92 ? -22.197 -6.415 -35.679 1.00 69.19 92 ALA A CA 1
ATOM 752 C C . ALA A 1 92 ? -23.304 -6.804 -34.679 1.00 69.19 92 ALA A C 1
ATOM 754 O O . ALA A 1 92 ? -23.622 -6.042 -33.771 1.00 69.19 92 ALA A O 1
ATOM 755 N N . MET A 1 93 ? -23.853 -8.013 -34.824 1.00 60.25 93 MET A N 1
ATOM 756 C CA . MET A 1 93 ? -24.772 -8.642 -33.882 1.00 60.25 93 MET A CA 1
ATOM 757 C C . MET A 1 93 ? -24.364 -10.105 -33.704 1.00 60.25 93 MET A C 1
ATOM 759 O O . MET A 1 93 ? -24.283 -10.854 -34.677 1.00 60.25 93 MET A O 1
ATOM 763 N N . ARG A 1 94 ? -24.096 -10.527 -32.466 1.00 65.88 94 ARG A N 1
ATOM 764 C CA . ARG A 1 94 ? -24.026 -11.954 -32.127 1.00 65.88 94 ARG A CA 1
ATOM 765 C C . ARG A 1 94 ? -25.459 -12.450 -31.937 1.00 65.88 94 ARG A C 1
ATOM 767 O O . ARG A 1 94 ? -26.225 -11.780 -31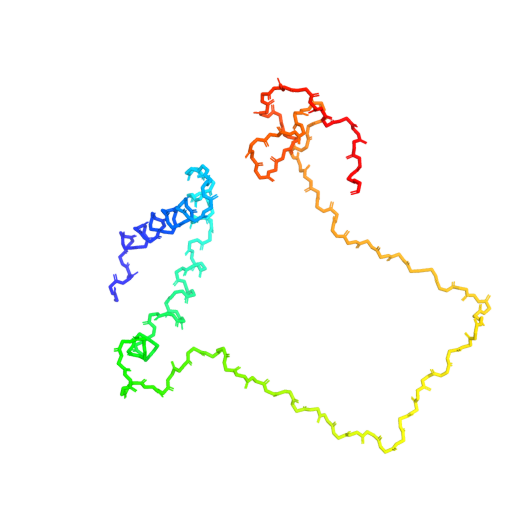.254 1.00 65.88 94 ARG A O 1
ATOM 774 N N . GLU A 1 95 ? -25.811 -13.610 -32.495 1.00 67.81 95 GLU A N 1
ATOM 775 C CA . GLU A 1 95 ? -27.143 -14.221 -32.297 1.00 67.81 95 GLU A CA 1
ATOM 776 C C . GLU A 1 95 ? -27.480 -14.403 -30.809 1.00 67.81 95 GLU A C 1
ATOM 778 O O . GLU A 1 95 ? -28.626 -14.245 -30.406 1.00 67.81 95 GLU A O 1
ATOM 783 N N . ASN A 1 96 ? -26.456 -14.654 -29.984 1.00 74.88 96 ASN A N 1
ATOM 784 C CA . ASN A 1 96 ? -26.551 -14.695 -28.532 1.00 74.88 96 ASN A CA 1
ATOM 785 C C . ASN A 1 96 ? -25.564 -13.695 -27.922 1.00 74.88 96 ASN A C 1
ATOM 787 O O . ASN A 1 96 ? -24.344 -13.828 -28.068 1.00 74.88 96 ASN A O 1
ATOM 791 N N . ASN A 1 97 ? -26.085 -12.693 -27.218 1.00 73.00 97 ASN A N 1
ATOM 792 C CA . ASN A 1 97 ? -25.258 -11.750 -26.473 1.00 73.00 97 ASN A CA 1
ATOM 793 C C . ASN A 1 97 ? -24.528 -12.471 -25.331 1.00 73.00 97 ASN A C 1
ATOM 795 O O . ASN A 1 97 ? -25.146 -13.180 -24.535 1.00 73.00 97 ASN A O 1
ATOM 799 N N . LEU A 1 98 ? -23.215 -12.248 -25.213 1.00 80.75 98 LEU A N 1
ATOM 800 C CA . LEU A 1 98 ? -22.479 -12.624 -24.009 1.00 80.75 98 LEU A CA 1
ATOM 801 C C . LEU A 1 98 ? -22.855 -11.654 -22.894 1.00 80.75 98 LEU A C 1
ATOM 803 O O . LEU A 1 98 ? -22.660 -10.446 -23.018 1.00 80.75 98 LEU A O 1
ATOM 807 N N . ARG A 1 99 ? -23.364 -12.190 -21.790 1.00 84.69 99 ARG A N 1
ATOM 808 C CA . ARG A 1 99 ? -23.535 -11.434 -20.553 1.00 84.69 99 ARG A CA 1
ATOM 809 C C . ARG A 1 99 ? -22.305 -11.647 -19.688 1.00 84.69 99 ARG A C 1
ATOM 811 O O . ARG A 1 99 ? -22.071 -12.758 -19.223 1.00 84.69 99 ARG A O 1
ATOM 818 N N . VAL A 1 100 ? -21.543 -10.581 -19.478 1.00 89.88 100 VAL A N 1
ATOM 819 C CA . VAL A 1 100 ? -20.375 -10.582 -18.594 1.00 89.88 100 VAL A CA 1
ATOM 820 C C . VAL A 1 100 ? -20.709 -9.742 -17.370 1.00 89.88 100 VAL A C 1
ATOM 822 O O . VAL A 1 100 ? -21.057 -8.572 -17.501 1.00 89.88 100 VAL A O 1
ATOM 825 N N . LEU A 1 101 ? -20.627 -10.352 -16.188 1.00 95.00 101 LEU A N 1
ATOM 826 C CA . LEU A 1 101 ? -20.684 -9.640 -14.917 1.00 95.00 101 LEU A CA 1
ATOM 827 C C . LEU A 1 101 ? -19.255 -9.263 -14.522 1.00 95.00 101 LEU A C 1
ATOM 829 O O . LEU A 1 101 ? -18.409 -10.142 -14.390 1.00 95.00 101 LEU A O 1
ATOM 833 N N . HIS A 1 102 ? -19.003 -7.972 -14.331 1.00 96.31 102 HIS A N 1
ATOM 834 C CA . HIS A 1 102 ? -17.734 -7.456 -13.832 1.00 96.31 102 HIS A CA 1
ATOM 835 C C . HIS A 1 102 ? -18.029 -6.604 -12.601 1.00 96.31 102 HIS A C 1
ATOM 837 O O . HIS A 1 102 ? -18.633 -5.541 -12.711 1.00 96.31 102 HIS A O 1
ATOM 843 N N . ILE A 1 103 ? -17.654 -7.118 -11.433 1.00 96.44 103 ILE A N 1
ATOM 844 C CA . ILE A 1 103 ? -17.746 -6.412 -10.156 1.00 96.44 103 ILE A CA 1
ATOM 845 C C . ILE A 1 103 ? -16.314 -6.161 -9.695 1.00 96.44 103 ILE A C 1
ATOM 847 O O . ILE A 1 103 ? -15.500 -7.083 -9.697 1.00 96.44 103 ILE A O 1
ATOM 851 N N . THR A 1 104 ? -16.028 -4.925 -9.313 1.00 95.44 104 THR A N 1
ATOM 852 C CA . THR A 1 104 ? -14.746 -4.476 -8.768 1.00 95.44 104 THR A CA 1
ATOM 853 C C . THR A 1 104 ? -15.018 -3.558 -7.576 1.00 95.44 104 THR A C 1
ATOM 855 O O . THR A 1 104 ? -16.151 -3.111 -7.398 1.00 95.44 104 THR A O 1
ATOM 858 N N . ASP A 1 105 ? -14.004 -3.340 -6.739 1.00 95.44 105 ASP A N 1
ATOM 859 C CA . ASP A 1 105 ? -14.025 -2.335 -5.666 1.00 95.44 105 ASP A CA 1
ATOM 860 C C . ASP A 1 105 ? -15.136 -2.534 -4.613 1.00 95.44 105 ASP A C 1
ATOM 862 O O . ASP A 1 105 ? -15.710 -1.577 -4.104 1.00 95.44 105 ASP A O 1
ATOM 866 N N . LEU A 1 106 ? -15.437 -3.789 -4.246 1.00 94.06 106 LEU A N 1
ATOM 867 C CA . LEU A 1 106 ? -16.501 -4.103 -3.278 1.00 94.06 106 LEU A CA 1
ATOM 868 C C . LEU A 1 106 ? -16.258 -3.509 -1.873 1.00 94.06 106 LEU A C 1
ATOM 870 O O . LEU A 1 106 ? -17.232 -3.287 -1.165 1.00 94.06 106 LEU A O 1
ATOM 874 N N . HIS A 1 107 ? -14.991 -3.307 -1.475 1.00 95.06 107 HIS A N 1
ATOM 875 C CA . HIS A 1 107 ? -14.552 -2.709 -0.199 1.00 95.06 107 HIS A CA 1
ATOM 876 C C . HIS A 1 107 ? -15.507 -2.960 0.984 1.00 95.06 107 HIS A C 1
ATOM 878 O O . HIS A 1 107 ? -16.146 -2.047 1.499 1.00 95.06 107 HIS A O 1
ATOM 884 N N . LEU A 1 108 ? -15.613 -4.228 1.401 1.00 93.62 108 LEU A N 1
ATOM 885 C CA . LEU A 1 108 ? -16.440 -4.617 2.544 1.00 93.62 108 LEU A CA 1
ATOM 886 C C . LEU A 1 108 ? -15.852 -4.053 3.836 1.00 93.62 108 LEU A C 1
ATOM 888 O O . LEU A 1 108 ? -14.714 -4.369 4.180 1.00 93.62 108 LEU A O 1
ATOM 892 N N . ASP A 1 109 ? -16.658 -3.276 4.549 1.00 92.00 109 ASP A N 1
ATOM 893 C CA . ASP A 1 109 ? -16.307 -2.663 5.824 1.00 92.00 109 ASP A CA 1
ATOM 894 C C . ASP A 1 109 ? -17.057 -3.363 6.976 1.00 92.00 109 ASP A C 1
ATOM 896 O O . ASP A 1 109 ? -18.266 -3.160 7.133 1.00 92.00 109 ASP A O 1
ATOM 900 N N . PRO A 1 110 ? -16.379 -4.215 7.773 1.00 91.69 110 PRO A N 1
ATOM 901 C CA . PRO A 1 110 ? -16.992 -4.902 8.910 1.00 91.69 110 PRO A CA 1
ATOM 902 C C . PRO A 1 110 ? -17.426 -3.966 10.043 1.00 91.69 110 PRO A C 1
ATOM 904 O O . PRO A 1 110 ? -18.203 -4.384 10.901 1.00 91.69 110 PRO A O 1
ATOM 907 N N . GLU A 1 111 ? -16.913 -2.735 10.071 1.00 90.25 111 GLU A N 1
ATOM 908 C CA . GLU A 1 111 ? -17.170 -1.745 11.119 1.00 90.25 111 GLU A CA 1
ATOM 909 C C . GLU A 1 111 ? -18.248 -0.726 10.711 1.00 90.25 111 GLU A C 1
ATOM 911 O O . GLU A 1 111 ? -18.604 0.151 11.506 1.00 90.25 111 GLU A O 1
ATOM 916 N N . TYR A 1 112 ? -18.831 -0.878 9.511 1.00 90.38 112 TYR A N 1
ATOM 917 C CA . TYR A 1 112 ? -19.936 -0.046 9.043 1.00 90.38 112 TYR A CA 1
ATOM 918 C C . TYR A 1 112 ? -21.124 -0.095 10.012 1.00 90.38 112 TYR A C 1
ATOM 920 O O . TYR A 1 112 ? -21.731 -1.143 10.255 1.00 90.38 112 TYR A O 1
ATOM 928 N N . ALA A 1 113 ? -21.502 1.073 10.516 1.00 89.62 113 ALA A N 1
ATOM 929 C CA . ALA A 1 113 ? -22.585 1.265 11.459 1.00 89.62 113 ALA A CA 1
ATOM 930 C C . ALA A 1 113 ? -23.664 2.170 10.838 1.00 89.62 113 ALA A C 1
ATOM 932 O O . ALA A 1 113 ? -23.444 3.364 10.633 1.00 89.62 113 ALA A O 1
ATOM 933 N N . PRO A 1 114 ? -24.870 1.652 10.546 1.00 88.06 114 PRO A N 1
ATOM 934 C CA . PRO A 1 114 ? -25.968 2.494 10.088 1.00 88.06 114 PRO A CA 1
ATOM 935 C C . PRO A 1 114 ? -26.291 3.595 11.106 1.00 88.06 114 PRO A C 1
ATOM 937 O O . PRO A 1 114 ? -26.398 3.337 12.304 1.00 88.06 114 PRO A O 1
ATOM 940 N N . GLY A 1 115 ? -26.496 4.817 10.625 1.00 84.56 115 GLY A N 1
ATOM 941 C CA . GLY A 1 115 ? -26.844 5.967 11.458 1.00 84.56 115 GLY A CA 1
ATOM 942 C C . GLY A 1 115 ? -25.668 6.636 12.174 1.00 84.56 115 GLY A C 1
ATOM 943 O O . GLY A 1 115 ? -25.910 7.571 12.929 1.00 84.56 115 GLY A O 1
ATOM 944 N N . SER A 1 116 ? -24.420 6.217 11.949 1.00 86.44 116 SER A N 1
ATOM 945 C CA . SER A 1 116 ? -23.245 6.979 12.397 1.00 86.44 116 SER A CA 1
ATOM 946 C C . SER A 1 116 ? -22.960 8.182 11.486 1.00 86.44 116 SER A C 1
ATOM 948 O O . SER A 1 116 ? -23.528 8.284 10.396 1.00 86.44 116 SER A O 1
ATOM 950 N N . GLU A 1 117 ? -22.074 9.086 11.905 1.00 87.12 117 GLU A N 1
ATOM 951 C CA . GLU A 1 117 ? -21.729 10.293 11.145 1.00 87.12 117 GLU A CA 1
ATOM 952 C C . GLU A 1 117 ? -21.034 9.938 9.819 1.00 87.12 117 GLU A C 1
ATOM 954 O O . GLU A 1 117 ? -20.109 9.120 9.755 1.00 87.12 117 GLU A O 1
ATOM 959 N N . ALA A 1 118 ? -21.500 10.574 8.748 1.00 86.25 118 ALA A N 1
ATOM 960 C CA . ALA A 1 118 ? -20.982 10.416 7.395 1.00 86.25 118 ALA A CA 1
ATOM 961 C C . ALA A 1 118 ? -19.895 11.444 7.060 1.00 86.25 118 ALA A C 1
ATOM 963 O O . ALA A 1 118 ? -19.112 11.218 6.141 1.00 86.25 118 ALA A O 1
ATOM 964 N N . ASN A 1 119 ? -19.849 12.570 7.779 1.00 86.12 119 ASN A N 1
ATOM 965 C CA . ASN A 1 119 ? -18.899 13.654 7.555 1.00 86.12 119 ASN A CA 1
ATOM 966 C C . ASN A 1 119 ? -18.018 13.883 8.792 1.00 86.12 119 ASN A C 1
ATOM 968 O O . ASN A 1 119 ? -18.095 14.912 9.465 1.00 86.12 119 ASN A O 1
ATOM 972 N N . CYS A 1 120 ? -17.197 12.884 9.099 1.00 81.62 120 CYS A N 1
ATOM 973 C CA . CYS A 1 120 ? -16.238 12.903 10.195 1.00 81.62 120 CYS A CA 1
ATOM 974 C C . CYS A 1 120 ? -14.864 13.451 9.749 1.00 81.62 120 CYS A C 1
ATOM 976 O O . CYS A 1 120 ? -14.603 13.632 8.560 1.00 81.62 120 CYS A O 1
ATOM 978 N N . SER A 1 121 ? -13.963 13.725 10.699 1.00 78.88 121 SER A N 1
ATOM 979 C CA . SER A 1 121 ? -12.592 14.193 10.417 1.00 78.88 121 SER A CA 1
ATOM 980 C C . SER A 1 121 ? -11.600 13.076 10.060 1.00 78.88 121 SER A C 1
ATOM 982 O O . SER A 1 121 ? -10.483 13.373 9.624 1.00 78.88 121 SER A O 1
ATOM 984 N N . SER A 1 122 ? -11.994 11.816 10.254 1.00 78.44 122 SER A N 1
ATOM 985 C CA . SER A 1 122 ? -11.195 10.619 9.970 1.00 78.44 122 SER A CA 1
ATOM 986 C C . SER A 1 122 ? -11.159 10.286 8.473 1.00 78.44 122 SER A C 1
ATOM 988 O O . SER A 1 122 ? -11.948 10.795 7.680 1.00 78.44 122 SER A O 1
ATOM 990 N N . GLU A 1 123 ? -10.232 9.420 8.064 1.00 78.44 123 GLU A N 1
ATOM 991 C CA . GLU A 1 123 ? -10.077 8.976 6.672 1.00 78.44 123 GLU A CA 1
ATOM 992 C C . GLU A 1 123 ? -11.227 8.081 6.194 1.00 78.44 123 GLU A C 1
ATOM 994 O O . GLU A 1 123 ? -11.529 8.067 5.000 1.00 78.44 123 GLU A O 1
ATOM 999 N N . LEU A 1 124 ? -11.860 7.350 7.116 1.00 85.00 124 LEU A N 1
ATOM 1000 C CA . LEU A 1 124 ? -13.039 6.527 6.875 1.00 85.00 124 LEU A CA 1
ATOM 1001 C C . LEU A 1 124 ? -14.094 6.851 7.938 1.00 85.00 124 LEU A C 1
ATOM 1003 O O . LEU A 1 124 ? -13.802 6.837 9.133 1.00 85.00 124 LEU A O 1
ATOM 1007 N N . CYS A 1 125 ? -15.303 7.180 7.487 1.00 86.25 125 CYS A N 1
ATOM 1008 C CA . CYS A 1 125 ? -16.452 7.469 8.344 1.00 86.25 125 CYS A CA 1
ATOM 1009 C C . CYS A 1 125 ? -17.444 6.301 8.315 1.00 86.25 125 CYS A C 1
ATOM 1011 O O . CYS A 1 125 ? -17.136 5.224 7.816 1.00 86.25 125 CYS A O 1
ATOM 1013 N N . CYS A 1 126 ? -18.656 6.516 8.826 1.00 89.19 126 CYS A N 1
ATOM 1014 C CA . CYS A 1 126 ? -19.673 5.477 8.958 1.00 89.19 126 CYS A CA 1
ATOM 1015 C C . CYS A 1 126 ? -19.345 4.369 9.978 1.00 89.19 126 CYS A C 1
ATOM 1017 O O . CYS A 1 126 ? -19.874 3.265 9.875 1.00 89.19 126 CYS A O 1
ATOM 1019 N N . HIS A 1 127 ? -18.509 4.666 10.977 1.00 88.81 127 HIS A N 1
ATOM 1020 C CA . HIS A 1 127 ? -18.233 3.791 12.122 1.00 88.81 127 HIS A CA 1
ATOM 1021 C C . HIS A 1 127 ? -18.881 4.338 13.398 1.00 88.81 127 HIS A C 1
ATOM 1023 O O . HIS A 1 127 ? -19.108 5.545 13.534 1.00 88.81 127 HIS A O 1
ATOM 1029 N N . ALA A 1 128 ? -19.126 3.463 14.378 1.00 77.62 128 ALA A N 1
ATOM 1030 C CA . ALA A 1 128 ? -19.865 3.773 15.610 1.00 77.62 128 ALA A CA 1
ATOM 1031 C C . ALA A 1 128 ? -19.262 4.891 16.498 1.00 77.62 128 ALA A C 1
ATOM 1033 O O . ALA A 1 128 ? -19.934 5.357 17.414 1.00 77.62 128 ALA A O 1
ATOM 1034 N N . GLN A 1 129 ? -18.018 5.322 16.257 1.00 67.25 129 GLN A N 1
ATOM 1035 C CA . GLN A 1 129 ? -17.268 6.246 17.126 1.00 67.25 129 GLN A CA 1
ATOM 1036 C C . GLN A 1 129 ? -17.341 7.730 16.725 1.00 67.25 129 GLN A C 1
ATOM 1038 O O . GLN A 1 129 ? -16.531 8.531 17.182 1.00 67.25 129 GLN A O 1
ATOM 1043 N N . SER A 1 130 ? -18.279 8.125 15.870 1.00 57.06 130 SER A N 1
ATOM 1044 C CA . SER A 1 130 ? -18.282 9.467 15.287 1.00 57.06 130 SER A CA 1
ATOM 1045 C C . SER A 1 130 ? -19.310 10.400 15.951 1.00 57.06 130 SER A C 1
ATOM 1047 O O . SER A 1 130 ? -20.512 10.137 15.945 1.00 57.06 130 SER A O 1
ATOM 1049 N N . GLU A 1 131 ? -18.829 11.483 16.577 1.00 56.53 131 GLU A N 1
ATOM 1050 C CA . GLU A 1 131 ? -19.677 12.513 17.193 1.00 56.53 131 GLU A CA 1
ATOM 1051 C C . GLU A 1 131 ? -20.552 13.196 16.128 1.00 56.53 131 GLU A C 1
ATOM 1053 O O . GLU A 1 131 ? -20.057 13.689 15.114 1.00 56.53 131 GLU A O 1
ATOM 1058 N N . SER A 1 132 ? -21.870 13.197 16.350 1.00 53.72 132 SER A N 1
ATOM 1059 C CA . SER A 1 132 ? -22.868 13.575 15.346 1.00 53.72 132 SER A CA 1
ATOM 1060 C C . SER A 1 132 ? -23.019 15.089 15.205 1.00 53.72 132 SER A C 1
ATOM 1062 O O . SER A 1 132 ? -23.383 15.753 16.177 1.00 53.72 132 SER A O 1
ATOM 1064 N N . ASN A 1 133 ? -22.864 15.619 13.990 1.00 55.00 133 ASN A N 1
ATOM 1065 C CA . ASN A 1 133 ? -23.213 17.006 13.658 1.00 55.00 133 ASN A CA 1
ATOM 1066 C C . ASN A 1 133 ? -23.884 17.150 12.277 1.00 55.00 133 ASN A C 1
ATOM 1068 O O . ASN A 1 133 ? -23.751 18.176 11.610 1.00 55.00 133 ASN A O 1
ATOM 1072 N N . GLY A 1 134 ? -24.706 16.171 11.885 1.00 62.38 134 GLY A N 1
ATOM 1073 C CA . GLY A 1 134 ? -25.872 16.437 11.034 1.00 62.38 134 GLY A CA 1
ATOM 1074 C C . GLY A 1 134 ? -25.967 15.682 9.710 1.00 62.38 134 GLY A C 1
ATOM 1075 O O . GLY A 1 134 ? -26.956 15.895 9.014 1.00 62.38 134 GLY A O 1
ATOM 1076 N N . ASN A 1 135 ? -25.037 14.776 9.377 1.00 67.75 135 ASN A N 1
ATOM 1077 C CA . ASN A 1 135 ? -25.158 13.888 8.214 1.00 67.75 135 ASN A CA 1
ATOM 1078 C C . ASN A 1 135 ? -24.957 12.423 8.619 1.00 67.75 135 ASN A C 1
ATOM 1080 O O . ASN A 1 135 ? -23.885 12.029 9.059 1.00 67.75 135 ASN A O 1
ATOM 1084 N N . PHE A 1 136 ? -25.976 11.588 8.425 1.00 78.44 136 PHE A N 1
ATOM 1085 C CA . PHE A 1 136 ? -25.955 10.195 8.875 1.00 78.44 136 PHE A CA 1
ATOM 1086 C C . PHE A 1 136 ? -25.769 9.208 7.722 1.00 78.44 136 PHE A C 1
ATOM 1088 O O . PHE A 1 136 ? -26.325 9.384 6.635 1.00 78.44 136 PHE A O 1
ATOM 1095 N N . CYS A 1 137 ? -25.042 8.122 7.977 1.00 78.12 137 CYS A N 1
ATOM 1096 C CA . CYS A 1 137 ? -24.929 6.993 7.060 1.00 78.12 137 CYS A CA 1
ATOM 1097 C C . CYS A 1 137 ? -26.224 6.165 7.100 1.00 78.12 137 CYS A C 1
ATOM 1099 O O . CYS A 1 137 ? -26.338 5.195 7.843 1.00 78.12 137 CYS A O 1
ATOM 1101 N N . ILE A 1 138 ? -27.233 6.569 6.327 1.00 67.50 138 ILE A N 1
ATOM 1102 C CA . ILE A 1 138 ? -28.524 5.871 6.205 1.00 67.50 138 ILE A CA 1
ATOM 1103 C C . ILE A 1 138 ? -28.648 5.257 4.816 1.00 67.50 138 ILE A C 1
ATOM 1105 O O . ILE A 1 138 ? -29.008 5.944 3.869 1.00 67.50 138 ILE A O 1
ATOM 1109 N N . ASN A 1 139 ? -28.334 3.960 4.703 1.00 58.34 139 ASN A N 1
ATOM 1110 C CA . ASN A 1 139 ? -28.459 3.152 3.478 1.00 58.34 139 ASN A CA 1
ATOM 1111 C C . ASN A 1 139 ? -27.953 3.842 2.199 1.00 58.34 139 ASN A C 1
ATOM 1113 O O . ASN A 1 139 ? -28.467 3.601 1.105 1.00 58.34 139 ASN A O 1
ATOM 1117 N N . SER A 1 140 ? -26.931 4.684 2.325 1.00 46.72 140 SER A N 1
ATOM 1118 C CA . SER A 1 140 ? -26.204 5.200 1.180 1.00 46.72 140 SER A CA 1
ATOM 1119 C C . SER A 1 140 ? -25.311 4.074 0.688 1.00 46.72 140 SER A C 1
ATOM 1121 O O . SER A 1 140 ? -24.157 3.957 1.091 1.00 46.72 140 SER A O 1
ATOM 1123 N N . ALA A 1 141 ? -25.862 3.224 -0.180 1.00 44.44 141 ALA A N 1
ATOM 1124 C CA . ALA A 1 141 ? -25.037 2.604 -1.200 1.00 44.44 141 ALA A CA 1
ATOM 1125 C C . ALA A 1 141 ? -24.225 3.740 -1.832 1.00 44.44 141 ALA A C 1
ATOM 1127 O O . ALA A 1 141 ? -24.807 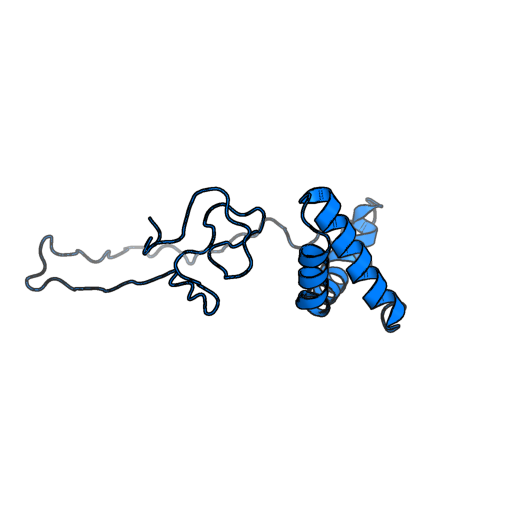4.750 -2.243 1.00 44.44 141 ALA A O 1
ATOM 1128 N N . ALA A 1 142 ? -22.900 3.611 -1.776 1.00 39.53 142 ALA A N 1
ATOM 1129 C CA . ALA A 1 142 ? -21.956 4.565 -2.333 1.00 39.53 142 ALA A CA 1
ATOM 1130 C C . ALA A 1 142 ? -22.460 5.051 -3.700 1.00 39.53 142 ALA A C 1
ATOM 1132 O O . ALA A 1 142 ? -22.825 4.239 -4.554 1.00 39.53 142 ALA A O 1
ATOM 1133 N N . LYS A 1 143 ? -22.581 6.369 -3.851 1.00 34.66 143 LYS A N 1
ATOM 1134 C CA . LYS A 1 143 ? -22.978 6.983 -5.115 1.00 34.66 143 LYS A CA 1
ATOM 1135 C C . LYS A 1 143 ? -21.820 6.946 -6.100 1.00 34.66 143 LYS A C 1
ATOM 1137 O O . LYS A 1 143 ? -20.684 7.198 -5.646 1.00 34.66 143 LYS A O 1
#

Foldseek 3Di:
DVPPDPVVLVVVLVVQLVVCCVVVVDDSVVSSVVSVVCSVVVVVCCVPFCVDPLNVCVVPDVVSPPDDRPPDDDDDDDDPDDPDDDDDDDPPDDPDDDDDDDDDDPPDDPQQAFFWDPDAPDPDTRGPPGDDDDHTRHPPPDD

Organism: NCBI:txid42155

Radius of gyration: 25.7 Å; chains: 1; bounding box: 60×32×61 Å

pLDDT: mean 78.23, std 12.98, range [34.66, 96.44]

Secondary structure (DSSP, 8-state):
-TTSSHHHHHHHHHHHHHHHHHHH---HHHHHHHHHHTHHHHHHHIIIIISSHHHHHHHH-GGGTT---S-------PPPPPSS-------SS-SS-------------TTB-TTSBSS-SSSS--BTTPPPSS-B-SS----